Protein AF-A0A084ZCC1-F1 (afdb_monomer_lite)

Organism: NCBI:txid1005994

pLDDT: mean 82.97, std 13.91, range [45.12, 94.81]

Structure (mmCIF, N/CA/C/O backbone):
data_AF-A0A084ZCC1-F1
#
_entry.id   AF-A0A084ZCC1-F1
#
loop_
_atom_site.group_PDB
_atom_site.id
_atom_site.type_symbol
_atom_site.label_atom_id
_atom_site.label_alt_id
_atom_site.label_comp_id
_atom_site.label_asym_id
_atom_site.label_entity_id
_atom_site.label_seq_id
_atom_site.pdbx_PDB_ins_code
_atom_site.Cartn_x
_atom_site.Cartn_y
_atom_site.Cartn_z
_atom_site.occupancy
_atom_site.B_iso_or_equiv
_atom_site.auth_seq_id
_atom_site.auth_comp_id
_atom_site.auth_asym_id
_atom_site.auth_atom_id
_atom_site.pdbx_PDB_model_num
ATOM 1 N N . MET A 1 1 ? 2.584 31.283 -17.800 1.00 45.84 1 MET A N 1
ATOM 2 C CA . MET A 1 1 ? 1.608 30.467 -17.041 1.00 45.84 1 MET A CA 1
ATOM 3 C C . MET A 1 1 ? 2.352 29.755 -15.922 1.00 45.84 1 MET A C 1
ATOM 5 O O . MET A 1 1 ? 3.360 29.124 -16.206 1.00 45.84 1 MET A O 1
ATOM 9 N N . LYS A 1 2 ? 1.934 29.924 -14.662 1.00 45.12 2 LYS A N 1
ATOM 10 C CA . LYS A 1 2 ? 2.553 29.267 -13.497 1.00 45.12 2 LYS A CA 1
ATOM 11 C C . LYS A 1 2 ? 1.869 27.902 -13.316 1.00 45.12 2 LYS A C 1
ATOM 13 O O . LYS A 1 2 ? 0.638 27.888 -13.319 1.00 45.12 2 LYS A O 1
ATOM 18 N N . PRO A 1 3 ? 2.593 26.777 -13.199 1.00 55.88 3 PRO A N 1
ATOM 19 C CA . PRO A 1 3 ? 1.950 25.494 -12.951 1.00 55.88 3 PRO A CA 1
ATOM 20 C C . PRO A 1 3 ? 1.258 25.550 -11.585 1.00 55.88 3 PRO A C 1
ATOM 22 O O . PRO A 1 3 ? 1.873 25.901 -10.578 1.00 55.88 3 PRO A O 1
ATOM 25 N N . ILE A 1 4 ? -0.043 25.258 -11.558 1.00 59.66 4 ILE A N 1
ATOM 26 C CA . ILE A 1 4 ? -0.779 25.053 -10.312 1.00 59.66 4 ILE A CA 1
ATOM 27 C C . ILE A 1 4 ? -0.277 23.726 -9.749 1.00 59.66 4 ILE A C 1
ATOM 29 O O . ILE A 1 4 ? -0.683 22.657 -10.206 1.00 59.66 4 ILE A O 1
ATOM 33 N N . SER A 1 5 ? 0.631 23.792 -8.779 1.00 57.31 5 SER A N 1
ATOM 34 C CA . SER A 1 5 ? 1.007 22.635 -7.973 1.00 57.31 5 SER A CA 1
ATOM 35 C C . SER A 1 5 ? -0.209 22.222 -7.150 1.00 57.31 5 SER A C 1
ATOM 37 O O . SER A 1 5 ? -0.504 22.810 -6.112 1.00 57.31 5 SER A O 1
ATOM 39 N N . ARG A 1 6 ? -0.969 21.242 -7.646 1.00 64.06 6 ARG A N 1
ATOM 40 C CA . ARG A 1 6 ? -2.026 20.591 -6.872 1.00 64.06 6 ARG A CA 1
ATOM 41 C C . ARG A 1 6 ? -1.355 19.663 -5.869 1.00 64.06 6 ARG A C 1
ATOM 43 O O . ARG A 1 6 ? -1.058 18.516 -6.186 1.0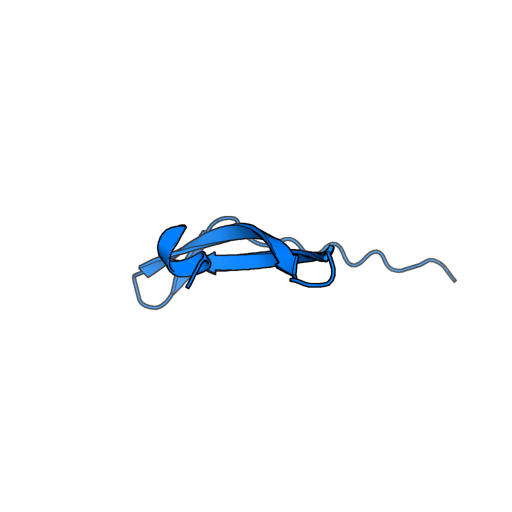0 64.06 6 ARG A O 1
ATOM 50 N N . THR A 1 7 ? -1.074 20.173 -4.676 1.00 71.62 7 THR A N 1
ATOM 51 C CA . THR A 1 7 ? -0.652 19.331 -3.556 1.00 71.62 7 THR A CA 1
ATOM 52 C C . THR A 1 7 ? -1.829 18.436 -3.177 1.00 71.62 7 THR A C 1
ATOM 54 O O . THR A 1 7 ? -2.869 18.926 -2.743 1.00 71.62 7 THR A O 1
ATOM 57 N N . CYS A 1 8 ? -1.695 17.130 -3.400 1.00 70.38 8 CYS A N 1
ATOM 58 C CA . CYS A 1 8 ? -2.668 16.135 -2.969 1.00 70.38 8 CYS A CA 1
ATOM 59 C C . CYS A 1 8 ? -2.198 15.569 -1.628 1.00 70.38 8 CYS A C 1
ATOM 61 O O . CYS A 1 8 ? -1.178 14.886 -1.569 1.00 70.38 8 CYS A O 1
ATOM 63 N N . THR A 1 9 ? -2.913 15.891 -0.552 1.00 83.06 9 THR A N 1
ATOM 64 C CA . THR A 1 9 ? -2.645 15.335 0.778 1.00 83.06 9 THR A CA 1
ATOM 65 C C . THR A 1 9 ? -3.519 14.104 0.970 1.00 83.06 9 THR A C 1
ATOM 67 O O . THR A 1 9 ? -4.741 14.222 1.043 1.00 83.06 9 THR A O 1
ATOM 70 N N . LEU A 1 10 ? -2.897 12.928 1.053 1.00 87.56 10 LEU A N 1
ATOM 71 C CA . LEU A 1 10 ? -3.579 11.673 1.361 1.00 87.56 10 LEU A CA 1
ATOM 72 C C . LEU A 1 10 ? -3.457 11.388 2.867 1.00 87.56 10 LEU A C 1
ATOM 74 O O . LEU A 1 10 ? -2.338 11.391 3.387 1.00 87.56 10 LEU A O 1
ATOM 78 N N . PRO A 1 11 ? -4.563 11.157 3.595 1.00 92.56 11 PRO A N 1
ATOM 79 C CA . PRO A 1 11 ? -4.490 10.804 5.008 1.00 92.56 11 PRO A CA 1
ATOM 80 C C . PRO A 1 11 ? -3.814 9.441 5.202 1.00 92.56 11 PRO A C 1
ATOM 82 O O . PRO A 1 11 ? -4.078 8.500 4.459 1.00 92.56 11 PRO A O 1
ATOM 85 N N . LEU A 1 12 ? -2.971 9.302 6.228 1.00 93.00 12 LEU A N 1
ATOM 86 C CA . LEU A 1 1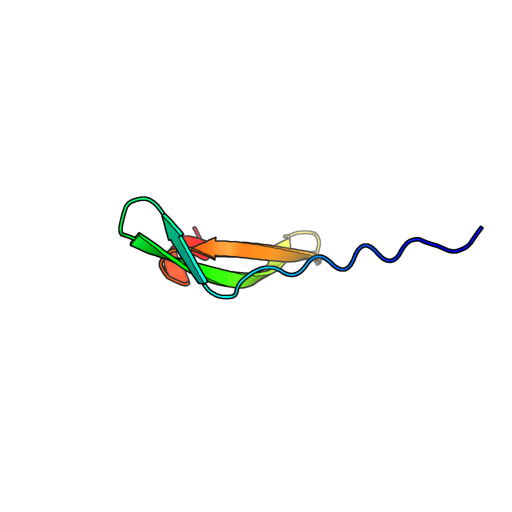2 ? -2.269 8.039 6.516 1.00 93.00 12 LEU A CA 1
ATOM 87 C C . LEU A 1 12 ? -3.219 6.899 6.914 1.00 93.00 12 LEU A C 1
ATOM 89 O O . LEU A 1 12 ? -2.866 5.725 6.816 1.00 93.00 12 LEU A O 1
ATOM 93 N N . GLN A 1 13 ? -4.421 7.248 7.365 1.00 93.94 13 GLN A N 1
ATOM 94 C CA . GLN A 1 13 ? -5.447 6.320 7.803 1.00 93.94 13 GLN A CA 1
ATOM 95 C C . GLN A 1 13 ? -6.834 6.904 7.529 1.00 93.94 13 GLN A C 1
ATOM 97 O O . GLN A 1 13 ? -7.044 8.104 7.706 1.00 93.94 13 GLN A O 1
ATOM 102 N N . VAL A 1 14 ? -7.778 6.051 7.138 1.00 93.56 14 VAL A N 1
ATOM 103 C CA . VAL A 1 14 ? -9.207 6.375 7.028 1.00 93.56 14 VAL A CA 1
ATOM 104 C C . VAL A 1 14 ? -10.041 5.274 7.674 1.00 93.56 14 VAL A C 1
ATOM 106 O O . VAL A 1 14 ? -9.607 4.124 7.754 1.00 93.56 14 VAL A O 1
ATOM 109 N N . GLU A 1 15 ? -11.239 5.616 8.135 1.00 94.81 15 GLU A N 1
ATOM 110 C CA . GLU A 1 15 ? -12.217 4.642 8.615 1.00 94.81 15 GLU A CA 1
ATOM 111 C C . GLU A 1 15 ? -13.350 4.520 7.597 1.00 94.81 15 GLU A C 1
ATOM 113 O O . GLU A 1 15 ? -13.958 5.517 7.209 1.00 94.81 15 GLU A O 1
ATOM 118 N N . VAL A 1 16 ? -13.606 3.298 7.136 1.00 91.69 16 VAL A N 1
ATOM 119 C CA . VAL A 1 16 ? -14.658 2.981 6.166 1.00 91.69 16 VAL A CA 1
ATOM 120 C C . VAL A 1 16 ? -15.379 1.743 6.676 1.00 91.69 16 VAL A C 1
ATOM 122 O O . VAL A 1 16 ? -14.739 0.726 6.938 1.00 91.69 16 VAL A O 1
ATOM 125 N N . GLU A 1 17 ? -16.698 1.843 6.854 1.00 90.62 17 GLU A N 1
ATOM 126 C CA . GLU A 1 17 ? -17.551 0.735 7.321 1.00 90.62 17 GLU A CA 1
ATOM 127 C C . GLU A 1 17 ? -17.070 0.104 8.647 1.00 90.62 17 GLU A C 1
ATOM 129 O O . GLU A 1 17 ? -17.062 -1.114 8.819 1.00 90.62 17 GLU A O 1
ATOM 134 N N . GLY A 1 18 ? -16.612 0.939 9.589 1.00 92.44 18 GLY A N 1
ATOM 135 C CA . GLY A 1 18 ? -16.106 0.493 10.895 1.00 92.44 18 GLY A CA 1
ATOM 136 C C . GLY A 1 18 ? -14.76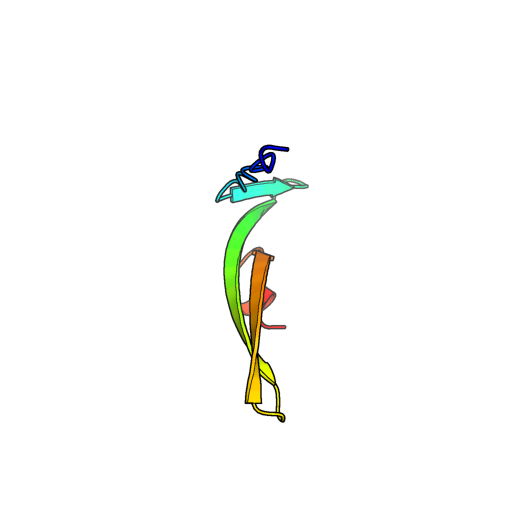0 -0.238 10.832 1.00 92.44 18 GLY A C 1
ATOM 137 O O . GLY A 1 18 ? -14.339 -0.855 11.811 1.00 92.44 18 GLY A O 1
ATOM 138 N N . ARG A 1 19 ? -14.072 -0.196 9.684 1.00 90.81 19 ARG A N 1
ATOM 139 C CA . ARG A 1 19 ? -12.726 -0.743 9.509 1.00 90.81 19 ARG A CA 1
ATOM 140 C C . ARG A 1 19 ? -11.728 0.368 9.260 1.00 90.81 19 ARG A C 1
ATOM 142 O O . ARG A 1 19 ? -11.954 1.280 8.470 1.00 90.81 19 ARG A O 1
ATOM 149 N N . THR A 1 20 ? -10.583 0.243 9.915 1.00 94.50 20 THR A N 1
ATOM 150 C CA . THR A 1 20 ? -9.426 1.100 9.687 1.00 94.50 20 THR A CA 1
ATOM 151 C C . THR A 1 20 ? -8.665 0.630 8.452 1.00 94.50 20 THR A C 1
ATOM 153 O O . THR A 1 20 ? -8.209 -0.512 8.394 1.00 94.50 20 THR A O 1
ATOM 156 N N . TRP A 1 21 ? -8.471 1.542 7.508 1.00 94.62 21 TRP A N 1
ATOM 157 C CA . TRP A 1 21 ? -7.627 1.367 6.335 1.00 94.62 21 TRP A CA 1
ATOM 158 C C . TRP A 1 21 ? -6.411 2.274 6.451 1.00 94.62 21 TRP A C 1
ATOM 160 O O . TRP A 1 21 ? -6.538 3.443 6.812 1.00 94.62 21 TRP A O 1
ATOM 170 N N . ARG A 1 22 ? -5.229 1.748 6.144 1.00 94.00 22 ARG A N 1
ATOM 171 C CA . ARG A 1 22 ? -3.960 2.479 6.211 1.00 94.00 22 ARG A CA 1
ATOM 172 C C . ARG A 1 22 ? -3.421 2.709 4.812 1.00 94.00 22 ARG A C 1
ATOM 174 O O . ARG A 1 22 ? -3.568 1.845 3.950 1.00 94.00 22 ARG A O 1
ATOM 181 N N . LEU A 1 23 ? -2.818 3.870 4.601 1.00 93.31 23 LEU A N 1
ATOM 182 C CA . LEU A 1 23 ? -2.157 4.210 3.351 1.00 93.31 23 LEU A CA 1
ATOM 183 C C . LEU A 1 23 ? -0.802 3.502 3.281 1.00 93.31 23 LEU A C 1
ATOM 185 O O . LEU A 1 23 ? 0.022 3.653 4.181 1.00 93.31 23 LEU A O 1
ATOM 189 N N . PHE A 1 24 ? -0.567 2.768 2.201 1.00 90.69 24 PHE A N 1
ATOM 190 C CA . PHE A 1 24 ? 0.701 2.114 1.905 1.00 90.69 24 PHE A CA 1
ATOM 191 C C . PHE A 1 24 ? 1.296 2.671 0.619 1.00 90.69 24 PHE A C 1
ATOM 193 O O . PHE A 1 24 ? 0.581 2.903 -0.359 1.00 90.69 24 PHE A O 1
ATOM 200 N N . ASP A 1 25 ? 2.612 2.857 0.618 1.00 90.75 25 ASP A N 1
ATOM 201 C CA . ASP A 1 25 ? 3.406 3.088 -0.576 1.00 90.75 25 ASP A CA 1
ATOM 202 C C . ASP A 1 25 ? 3.872 1.745 -1.148 1.00 90.75 25 ASP A C 1
ATOM 204 O O . ASP A 1 25 ? 4.557 0.954 -0.496 1.00 90.75 25 ASP A O 1
ATOM 208 N N . VAL A 1 26 ? 3.460 1.461 -2.381 1.00 87.69 26 VAL A N 1
ATOM 209 C CA . VAL A 1 26 ? 3.775 0.204 -3.058 1.00 87.69 26 VAL A CA 1
ATOM 210 C C . VAL A 1 26 ? 4.711 0.487 -4.218 1.00 87.69 26 VAL A C 1
ATOM 212 O O . VAL A 1 26 ? 4.438 1.340 -5.063 1.00 87.69 26 VAL A O 1
ATOM 215 N N . TYR A 1 27 ? 5.809 -0.266 -4.263 1.00 90.25 27 TYR A N 1
ATOM 216 C CA . TYR A 1 27 ? 6.754 -0.276 -5.371 1.00 90.25 27 TYR A CA 1
ATOM 217 C C . TYR A 1 27 ? 6.662 -1.623 -6.069 1.00 90.25 27 TYR A C 1
ATOM 219 O O . TYR A 1 27 ? 6.863 -2.667 -5.450 1.00 90.25 27 TYR A O 1
ATOM 227 N N . PHE A 1 28 ? 6.386 -1.588 -7.364 1.00 85.06 28 PHE A N 1
ATOM 228 C CA . PHE A 1 28 ? 6.258 -2.772 -8.197 1.00 85.06 28 PHE A CA 1
ATOM 229 C C . PHE A 1 28 ? 7.238 -2.684 -9.363 1.00 85.06 28 PHE A C 1
ATOM 231 O O . PHE A 1 28 ? 7.423 -1.622 -9.959 1.00 85.06 28 PHE A O 1
ATOM 238 N N . THR A 1 29 ? 7.899 -3.798 -9.672 1.00 92.56 29 THR A N 1
ATOM 239 C CA . THR A 1 29 ? 8.723 -3.930 -10.874 1.00 92.56 29 THR A CA 1
ATOM 240 C C . THR A 1 29 ? 8.162 -5.066 -11.711 1.00 92.56 29 THR A C 1
ATOM 242 O O . THR A 1 29 ? 8.116 -6.199 -11.241 1.00 92.56 29 THR A O 1
ATOM 245 N N . ASP A 1 30 ? 7.739 -4.752 -12.931 1.00 89.88 30 ASP A N 1
ATOM 246 C CA . ASP A 1 30 ? 7.212 -5.743 -13.868 1.00 89.88 30 ASP A CA 1
ATOM 247 C C . ASP A 1 30 ? 8.344 -6.619 -14.441 1.00 89.88 30 ASP A C 1
ATOM 249 O O . ASP A 1 30 ? 9.527 -6.274 -14.373 1.00 89.88 30 ASP A O 1
ATOM 253 N N . SER A 1 31 ? 7.968 -7.736 -15.054 1.00 91.44 31 SER A N 1
ATOM 254 C CA . SER A 1 31 ? 8.796 -8.635 -15.862 1.00 91.44 31 SER A CA 1
ATOM 255 C C . SER A 1 31 ? 9.676 -7.900 -16.885 1.00 91.44 31 SER A C 1
ATOM 257 O O . SER A 1 31 ? 10.856 -8.224 -17.030 1.00 91.44 31 SER A O 1
ATOM 259 N N . ASP A 1 32 ? 9.161 -6.825 -17.489 1.00 93.94 32 ASP A N 1
ATOM 260 C CA . ASP A 1 32 ? 9.888 -5.929 -18.403 1.00 93.94 32 ASP A CA 1
ATOM 261 C C . ASP A 1 32 ? 10.843 -4.940 -17.699 1.00 93.94 32 ASP A C 1
ATOM 263 O O . ASP A 1 32 ? 11.345 -3.994 -18.310 1.00 93.94 32 ASP A O 1
ATOM 267 N N . LYS A 1 33 ? 11.090 -5.108 -16.393 1.00 90.75 33 LYS A N 1
ATOM 268 C CA . LYS A 1 33 ? 11.899 -4.218 -15.534 1.00 90.75 33 LYS A CA 1
ATOM 269 C C . LYS A 1 33 ? 11.361 -2.788 -15.419 1.00 90.75 33 LYS A C 1
ATOM 271 O O . LYS A 1 33 ? 12.083 -1.879 -14.997 1.00 90.75 33 LYS A O 1
ATOM 276 N N . ARG A 1 34 ? 10.092 -2.570 -15.762 1.00 92.88 34 ARG A N 1
ATOM 277 C CA . ARG A 1 34 ? 9.417 -1.281 -15.577 1.00 92.88 34 ARG A CA 1
ATOM 278 C C . ARG A 1 34 ? 9.068 -1.095 -14.111 1.00 92.88 34 ARG A C 1
ATOM 280 O O . ARG A 1 34 ? 8.519 -2.003 -13.498 1.00 92.88 34 ARG A O 1
ATOM 287 N N . LYS A 1 35 ? 9.389 0.075 -13.559 1.00 93.31 35 LYS A N 1
ATOM 288 C CA . LYS A 1 35 ? 9.130 0.410 -12.156 1.00 93.31 35 LYS A CA 1
ATOM 289 C C . LYS A 1 35 ? 7.894 1.286 -12.049 1.00 93.31 35 LYS A C 1
ATOM 291 O O . LYS A 1 35 ? 7.808 2.312 -12.719 1.00 93.31 35 LYS A O 1
ATOM 296 N N . TYR A 1 36 ? 6.990 0.895 -11.168 1.00 89.44 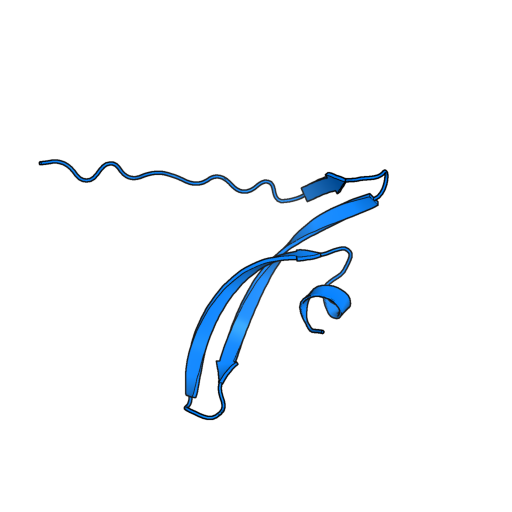36 TYR A N 1
ATOM 297 C CA . TYR A 1 36 ? 5.764 1.609 -10.859 1.00 89.44 36 TYR A CA 1
ATOM 298 C C . TYR A 1 36 ? 5.712 1.886 -9.362 1.00 89.44 36 TYR A C 1
ATOM 300 O O . TYR A 1 36 ? 6.148 1.064 -8.553 1.00 89.44 36 TYR A O 1
ATOM 308 N N . SER A 1 37 ? 5.170 3.043 -9.000 1.00 89.06 37 SER A N 1
ATOM 309 C CA . SER A 1 37 ? 4.840 3.370 -7.620 1.00 89.06 37 SER A CA 1
ATOM 310 C C . SER A 1 37 ? 3.419 3.902 -7.541 1.00 89.06 37 SER A C 1
ATOM 312 O O . SER A 1 37 ? 2.994 4.705 -8.374 1.00 89.06 37 SER A O 1
ATOM 314 N N . PHE A 1 38 ? 2.674 3.433 -6.547 1.00 88.38 38 PHE A N 1
ATOM 315 C CA . PHE A 1 38 ? 1.326 3.910 -6.269 1.00 88.38 38 PHE A CA 1
ATOM 316 C C . PHE A 1 38 ? 1.041 3.876 -4.769 1.00 88.38 38 PHE A C 1
ATOM 318 O O . PHE A 1 38 ? 1.706 3.177 -4.003 1.00 88.38 38 PHE A O 1
ATOM 325 N N . TYR A 1 39 ? 0.046 4.662 -4.367 1.00 91.06 39 TYR A N 1
ATOM 326 C CA . TYR A 1 39 ? -0.488 4.657 -3.013 1.00 91.06 39 TYR A CA 1
ATOM 327 C C . TYR A 1 39 ? -1.792 3.864 -2.987 1.00 91.06 39 TYR A C 1
ATOM 329 O O . TYR A 1 39 ? -2.637 4.046 -3.864 1.00 91.06 39 TYR A O 1
ATOM 337 N N . ILE A 1 40 ? -1.970 3.015 -1.978 1.00 91.44 40 ILE A N 1
ATOM 338 C CA . ILE A 1 40 ? -3.191 2.225 -1.794 1.00 91.44 40 ILE A CA 1
ATOM 339 C C . ILE A 1 40 ? -3.611 2.213 -0.327 1.00 91.44 40 ILE A C 1
ATOM 341 O O . ILE A 1 40 ? -2.773 2.141 0.569 1.00 91.44 40 ILE A O 1
ATOM 345 N N . TYR A 1 41 ? -4.918 2.275 -0.080 1.00 92.38 41 TYR A N 1
ATOM 346 C CA . TYR A 1 41 ? -5.477 1.992 1.234 1.00 92.38 41 TYR A CA 1
ATOM 347 C C . TYR A 1 41 ? -5.709 0.492 1.372 1.00 92.38 41 TYR A C 1
ATOM 349 O O . TYR A 1 41 ? -6.429 -0.092 0.567 1.00 92.38 41 TYR A O 1
ATOM 357 N N . ALA A 1 42 ? -5.148 -0.121 2.411 1.00 90.38 42 ALA A N 1
ATOM 358 C CA . ALA A 1 42 ? -5.381 -1.526 2.732 1.00 90.38 42 ALA A CA 1
ATOM 359 C C . ALA A 1 42 ? -5.529 -1.732 4.245 1.00 90.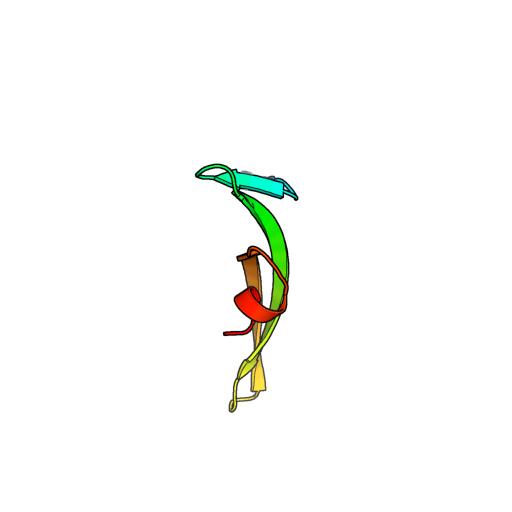38 42 ALA A C 1
ATOM 361 O O . ALA A 1 42 ? -5.112 -0.901 5.054 1.00 90.38 42 ALA A O 1
ATOM 362 N N . ILE A 1 43 ? -6.134 -2.852 4.639 1.00 89.56 43 ILE A N 1
ATOM 363 C CA . ILE A 1 43 ? -6.284 -3.224 6.059 1.00 89.56 43 ILE A CA 1
ATOM 364 C C . ILE A 1 43 ? -4.918 -3.607 6.654 1.00 89.56 43 ILE A C 1
ATOM 366 O O . ILE A 1 43 ? -4.583 -3.232 7.777 1.00 89.56 43 ILE A O 1
ATOM 370 N N . ASN A 1 44 ? -4.113 -4.335 5.882 1.00 81.12 44 ASN A N 1
ATOM 371 C CA . ASN A 1 44 ? -2.744 -4.724 6.201 1.00 81.12 44 ASN A CA 1
ATOM 372 C C . ASN A 1 44 ? -1.906 -4.769 4.911 1.00 81.12 44 ASN A C 1
ATOM 374 O O . ASN A 1 44 ? -2.427 -4.571 3.810 1.00 81.12 44 ASN A O 1
ATOM 378 N N . ARG A 1 45 ? -0.597 -4.998 5.047 1.00 72.50 45 ARG A N 1
ATOM 379 C CA . ARG A 1 45 ? 0.323 -5.000 3.902 1.00 72.50 45 ARG A CA 1
ATOM 380 C C . ARG A 1 45 ? 0.086 -6.200 2.988 1.00 72.50 45 ARG A C 1
ATOM 382 O O . ARG A 1 45 ? 0.236 -6.080 1.780 1.00 72.50 45 ARG A O 1
ATOM 389 N N . GLU A 1 46 ? -0.314 -7.328 3.559 1.00 76.69 46 GLU A N 1
ATOM 390 C CA . GLU A 1 46 ? -0.598 -8.570 2.845 1.00 76.69 46 GLU A CA 1
ATOM 391 C C . GLU A 1 46 ? -1.791 -8.396 1.892 1.00 76.69 46 GLU A C 1
ATOM 393 O O . GLU A 1 46 ? -1.751 -8.854 0.753 1.00 76.69 46 GLU A O 1
ATOM 398 N N . HIS A 1 47 ? -2.813 -7.651 2.318 1.00 73.50 47 HIS A N 1
ATOM 399 C CA . HIS A 1 47 ? -3.955 -7.258 1.492 1.00 73.50 47 HIS A CA 1
ATOM 400 C C . HIS A 1 47 ? -3.556 -6.257 0.397 1.00 73.50 47 HIS A C 1
ATOM 402 O O . HIS A 1 47 ? -4.149 -6.26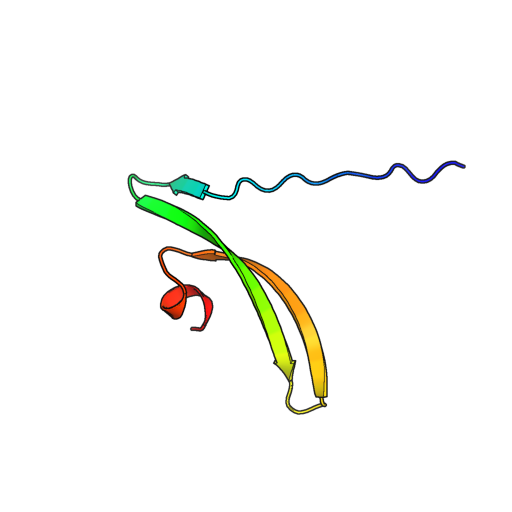6 -0.671 1.00 73.50 47 HIS A O 1
ATOM 408 N N . ALA A 1 48 ? -2.528 -5.429 0.614 1.00 64.44 48 ALA A N 1
ATOM 409 C CA . ALA A 1 48 ? -2.011 -4.525 -0.418 1.00 64.44 48 ALA A CA 1
ATOM 410 C C . ALA A 1 48 ? -1.167 -5.234 -1.499 1.00 64.44 48 ALA A C 1
ATOM 412 O O . ALA A 1 48 ? -0.880 -4.629 -2.529 1.00 64.44 48 ALA A O 1
ATOM 413 N N . SER A 1 49 ? -0.720 -6.471 -1.245 1.00 61.34 49 SER A N 1
ATOM 414 C CA . SER A 1 49 ? 0.130 -7.253 -2.159 1.00 61.34 49 SER A CA 1
ATOM 415 C C . SER A 1 49 ? -0.606 -8.317 -2.975 1.00 61.34 49 SER A C 1
ATOM 417 O O . SER A 1 49 ? 0.035 -8.967 -3.801 1.00 61.34 49 SER A O 1
ATOM 419 N N . TYR A 1 50 ? -1.896 -8.526 -2.700 1.00 57.78 50 TYR A N 1
ATOM 420 C CA . TYR A 1 50 ? -2.760 -9.451 -3.439 1.00 57.78 50 TYR A CA 1
ATOM 421 C C . TYR A 1 50 ? -3.326 -8.765 -4.684 1.00 57.78 50 TYR A C 1
ATOM 423 O O . TYR A 1 50 ? -3.383 -9.431 -5.740 1.00 57.78 50 TYR A O 1
#

Radius of gyration: 14.69 Å; chains: 1; bounding box: 29×40×29 Å

Foldseek 3Di:
DDDPPPDDDDDQWDADPNAIWGKDWDWDQDPVRDIDIDIDTDSDVVRVVD

Secondary structure (DSSP, 8-state):
-----------SEEEETTEEEEEEEEEEE-TT--EEEEEEEESSHHHHT-

Sequence (50 aa):
MKPISRTCTLPLQVEVEGRTWRLFDVYFTDSDKRKYSFYIYAINREHASY